Protein AF-A0A8T6ZT78-F1 (afdb_monomer)

Structure (mmCIF, N/CA/C/O backbone):
data_AF-A0A8T6ZT78-F1
#
_entry.id   AF-A0A8T6ZT78-F1
#
loop_
_atom_site.group_PDB
_atom_site.id
_atom_site.type_symbol
_atom_site.label_atom_id
_atom_site.label_alt_id
_atom_site.label_comp_id
_atom_site.label_asym_id
_atom_site.label_entity_id
_atom_site.label_seq_id
_atom_site.pdbx_PDB_ins_code
_atom_site.Cartn_x
_atom_site.Cartn_y
_atom_site.Cartn_z
_atom_site.occupancy
_atom_site.B_iso_or_equiv
_atom_site.auth_seq_id
_atom_site.auth_comp_id
_atom_site.auth_asym_id
_atom_site.auth_atom_id
_atom_site.pdbx_PDB_model_num
ATOM 1 N N . MET A 1 1 ? -27.804 -17.642 13.114 1.00 54.41 1 MET A N 1
ATOM 2 C CA . MET A 1 1 ? -27.771 -16.177 12.933 1.00 54.41 1 MET A CA 1
ATOM 3 C C . MET A 1 1 ? -26.355 -15.743 13.265 1.00 54.41 1 MET A C 1
ATOM 5 O O . MET A 1 1 ? -25.982 -15.816 14.425 1.00 54.41 1 MET A O 1
ATOM 9 N N . SER A 1 2 ? -25.519 -15.474 12.262 1.00 67.00 2 SER A N 1
ATOM 10 C CA . SER A 1 2 ? -24.134 -15.042 12.484 1.00 67.00 2 SER A CA 1
ATOM 11 C C . SER A 1 2 ? -24.146 -13.569 12.878 1.00 67.00 2 SER A C 1
ATOM 13 O O . SER A 1 2 ? -24.605 -12.736 12.099 1.00 67.00 2 SER A O 1
ATOM 15 N N . ILE A 1 3 ? -23.703 -13.257 14.094 1.00 79.75 3 ILE A N 1
ATOM 16 C CA . ILE A 1 3 ? -23.536 -11.873 14.540 1.00 79.75 3 ILE A CA 1
ATOM 17 C C . ILE A 1 3 ? -22.279 -11.342 13.860 1.00 79.75 3 ILE A C 1
ATOM 19 O O . ILE A 1 3 ? -21.197 -11.876 14.078 1.00 79.75 3 ILE A O 1
ATOM 23 N N . ASP A 1 4 ? -22.432 -10.321 13.022 1.00 86.88 4 ASP A N 1
ATOM 24 C CA . ASP A 1 4 ? -21.298 -9.705 12.339 1.00 86.88 4 ASP A CA 1
ATOM 25 C C . ASP A 1 4 ? -20.567 -8.711 13.257 1.00 86.88 4 ASP A C 1
ATOM 27 O O . ASP A 1 4 ? -21.153 -8.106 14.164 1.00 86.88 4 ASP A O 1
ATOM 31 N N . ARG A 1 5 ? -19.276 -8.499 12.994 1.00 84.62 5 ARG A N 1
ATOM 32 C CA . ARG A 1 5 ? -18.407 -7.605 13.768 1.00 84.62 5 ARG A CA 1
ATOM 33 C C . ARG A 1 5 ? -18.918 -6.162 13.772 1.00 84.62 5 ARG A C 1
ATOM 35 O O . ARG A 1 5 ? -18.786 -5.472 14.784 1.00 84.62 5 ARG A O 1
ATOM 42 N N . ASP A 1 6 ? -19.539 -5.715 12.682 1.00 87.25 6 ASP A N 1
ATOM 43 C CA . ASP A 1 6 ? -20.174 -4.394 12.606 1.00 87.25 6 ASP A CA 1
ATOM 44 C C . ASP A 1 6 ? -21.301 -4.240 13.643 1.00 87.25 6 ASP A C 1
ATOM 46 O O . ASP A 1 6 ? -21.385 -3.234 14.348 1.00 87.25 6 ASP A O 1
ATOM 50 N N . THR A 1 7 ? -22.099 -5.293 13.844 1.00 87.44 7 THR A N 1
ATOM 51 C CA . THR A 1 7 ? -23.188 -5.291 14.833 1.00 87.44 7 THR A CA 1
ATOM 52 C C . THR A 1 7 ? -22.640 -5.204 16.261 1.00 87.44 7 THR A C 1
ATOM 54 O O . THR A 1 7 ? -23.162 -4.445 17.079 1.00 87.44 7 THR A O 1
ATOM 57 N N . MET A 1 8 ? -21.536 -5.901 16.558 1.00 88.38 8 MET A N 1
ATOM 58 C CA . MET A 1 8 ? -20.850 -5.797 17.855 1.00 88.38 8 MET A CA 1
ATOM 59 C C . MET A 1 8 ? -20.306 -4.382 18.112 1.00 88.38 8 MET A C 1
ATOM 61 O O . MET A 1 8 ? -20.394 -3.873 19.230 1.00 88.38 8 MET A O 1
ATOM 65 N N . LEU A 1 9 ? -19.776 -3.716 17.080 1.00 88.25 9 LEU A N 1
ATOM 66 C CA . LEU A 1 9 ? -19.294 -2.336 17.182 1.00 88.25 9 LEU A CA 1
ATOM 67 C C . LEU A 1 9 ? -20.433 -1.344 17.425 1.00 88.25 9 LEU A C 1
ATOM 69 O O . LEU A 1 9 ? -20.309 -0.481 18.295 1.00 88.25 9 LEU A O 1
ATOM 73 N N . ARG A 1 10 ? -21.552 -1.482 16.709 1.00 88.69 10 ARG A N 1
ATOM 74 C CA . ARG A 1 10 ? -22.754 -0.663 16.924 1.00 88.69 10 ARG A CA 1
ATOM 75 C C . ARG A 1 10 ? -23.299 -0.836 18.344 1.00 88.69 10 ARG A C 1
ATOM 77 O O . ARG A 1 10 ? -23.699 0.140 18.978 1.00 88.69 10 ARG A O 1
ATOM 84 N N . MET A 1 11 ? -23.244 -2.055 18.885 1.00 88.56 11 MET A N 1
ATOM 85 C CA . MET A 1 11 ? -23.659 -2.347 20.261 1.00 88.56 11 MET A CA 1
ATOM 86 C C . MET A 1 11 ? -22.778 -1.619 21.285 1.00 88.56 11 MET A C 1
ATOM 88 O O . MET A 1 11 ? -23.296 -1.023 22.226 1.00 88.56 11 MET A O 1
ATOM 92 N N . LEU A 1 12 ? -21.456 -1.607 21.080 1.00 88.31 12 LEU A N 1
ATOM 93 C CA . LEU A 1 12 ? -20.502 -0.887 21.936 1.00 88.31 12 LEU A CA 1
ATOM 94 C C . LEU A 1 12 ? -20.645 0.642 21.858 1.00 88.31 12 LEU A C 1
ATOM 96 O O . LEU A 1 12 ? -20.269 1.339 22.801 1.00 88.31 12 LEU A O 1
ATOM 100 N N . ARG A 1 13 ? -21.188 1.166 20.753 1.00 87.44 13 ARG A N 1
ATOM 101 C CA . ARG A 1 13 ? -21.474 2.596 20.554 1.00 87.44 13 ARG A CA 1
ATOM 102 C C . ARG A 1 13 ? -22.858 3.029 21.043 1.00 87.44 13 ARG A C 1
ATOM 104 O O . ARG A 1 13 ? -23.179 4.206 20.927 1.00 87.44 13 ARG A O 1
ATOM 111 N N . ALA A 1 14 ? -23.649 2.108 21.601 1.00 85.88 14 ALA A N 1
ATOM 112 C CA . ALA A 1 14 ? -25.047 2.335 21.975 1.00 85.88 14 ALA A CA 1
ATOM 113 C C . ALA A 1 14 ? -25.934 2.790 20.792 1.00 85.88 14 ALA A C 1
ATOM 115 O O . ALA A 1 14 ? -26.878 3.552 20.965 1.00 85.88 14 ALA A O 1
ATOM 116 N N . GLU A 1 15 ? -25.637 2.302 19.583 1.00 90.00 15 GLU A N 1
ATOM 117 C CA . GLU A 1 15 ? -26.387 2.599 18.350 1.00 90.00 15 GLU A CA 1
ATOM 118 C C . GLU A 1 15 ? -27.477 1.549 18.042 1.00 90.00 15 GLU A C 1
ATOM 120 O O . GLU A 1 15 ? -28.128 1.622 16.996 1.00 90.00 1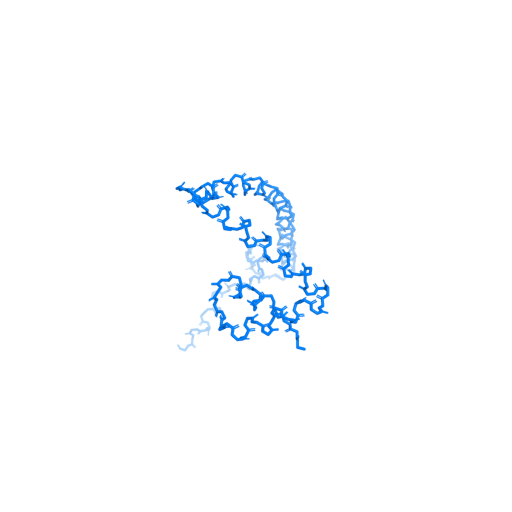5 GLU A O 1
ATOM 125 N N . LEU A 1 16 ? -27.663 0.549 18.914 1.00 87.62 16 LEU A N 1
ATOM 126 C CA . LEU A 1 16 ? -28.752 -0.427 18.808 1.00 87.62 16 LEU A CA 1
ATOM 127 C C . LEU A 1 16 ? -29.894 -0.116 19.785 1.00 87.62 16 LEU A C 1
ATOM 129 O O . LEU A 1 16 ? -29.622 0.300 20.915 1.00 87.62 16 LEU A O 1
ATOM 133 N N . PRO A 1 17 ? -31.152 -0.401 19.397 1.00 89.94 17 PRO A N 1
ATOM 134 C CA . PRO A 1 17 ? -32.282 -0.429 20.321 1.00 89.94 17 PRO A CA 1
ATOM 135 C C . PRO A 1 17 ? -32.012 -1.388 21.488 1.00 89.94 17 PRO A C 1
ATOM 137 O O . PRO A 1 17 ? -31.427 -2.457 21.293 1.00 89.94 17 PRO A O 1
ATOM 140 N N . GLU A 1 18 ? -32.465 -1.046 22.699 1.00 85.88 18 GLU A N 1
ATOM 141 C CA . GLU A 1 18 ? -32.201 -1.865 23.895 1.00 85.88 18 GLU A CA 1
ATOM 142 C C . GLU A 1 18 ? -32.708 -3.308 23.766 1.00 85.88 18 GLU A C 1
ATOM 144 O O . GLU A 1 18 ? -32.050 -4.240 24.231 1.00 85.88 18 GLU A O 1
ATOM 149 N N . GLU A 1 19 ? -33.843 -3.503 23.096 1.00 86.56 19 GLU A N 1
ATOM 150 C CA . GLU A 1 19 ? -34.456 -4.817 22.895 1.00 86.56 19 GLU A CA 1
ATOM 151 C C . GLU A 1 19 ? -33.585 -5.730 22.013 1.00 86.56 19 GLU A C 1
ATOM 153 O O . GLU A 1 19 ? -33.322 -6.886 22.362 1.00 86.56 19 GLU A O 1
ATOM 158 N N . GLU A 1 20 ? -33.038 -5.185 20.922 1.00 85.50 20 GLU A N 1
ATOM 159 C CA . GLU A 1 20 ? -32.090 -5.890 20.054 1.00 85.50 20 GLU A CA 1
ATOM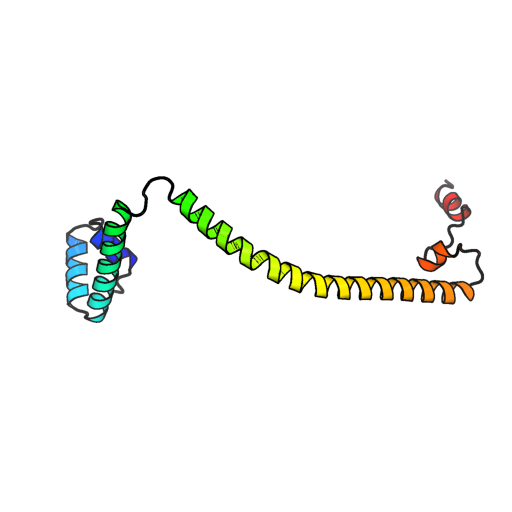 160 C C . GLU A 1 20 ? -30.766 -6.141 20.779 1.00 85.50 20 GLU A C 1
ATOM 162 O O . GLU A 1 20 ? -30.240 -7.256 20.758 1.00 85.50 20 GLU A O 1
ATOM 167 N N . ALA A 1 21 ? -30.247 -5.139 21.492 1.00 85.94 21 ALA A N 1
ATOM 168 C CA . ALA A 1 21 ? -29.013 -5.270 22.257 1.00 85.94 21 ALA A CA 1
ATOM 169 C C . ALA A 1 21 ? -29.110 -6.376 23.320 1.00 85.94 21 ALA A C 1
ATOM 171 O O . ALA A 1 21 ? -28.140 -7.107 23.525 1.00 85.94 21 ALA A O 1
ATOM 172 N N . ALA A 1 22 ? -30.267 -6.538 23.971 1.00 87.31 22 ALA A N 1
ATOM 173 C CA . ALA A 1 22 ? -30.519 -7.603 24.939 1.00 87.31 22 ALA A CA 1
ATOM 174 C C . ALA A 1 22 ? -30.619 -8.993 24.287 1.00 87.31 22 ALA A C 1
ATOM 176 O O . ALA A 1 22 ? -30.202 -9.988 24.887 1.00 87.31 22 ALA A O 1
ATOM 177 N N . ALA A 1 23 ? -31.162 -9.089 23.071 1.00 87.44 23 ALA A N 1
ATOM 178 C CA . ALA A 1 23 ? -31.168 -10.333 22.302 1.00 87.44 23 ALA A CA 1
ATOM 179 C C . ALA A 1 23 ? -29.744 -10.745 21.889 1.00 87.44 23 ALA A C 1
ATOM 181 O O . ALA A 1 23 ? -29.361 -11.900 22.075 1.00 87.44 23 ALA A O 1
ATOM 182 N N . TYR A 1 24 ? -28.928 -9.794 21.426 1.00 87.62 24 TYR A N 1
ATOM 183 C CA . TYR A 1 24 ? -27.528 -10.049 21.078 1.00 87.62 24 TYR A CA 1
ATOM 184 C C . TYR A 1 24 ? -26.670 -10.398 22.293 1.00 87.62 24 TYR A C 1
ATOM 186 O O . TYR A 1 24 ? -25.853 -11.308 22.207 1.00 87.62 24 TYR A O 1
ATOM 194 N N . ARG A 1 25 ? -26.894 -9.753 23.446 1.00 87.44 25 ARG A N 1
ATOM 195 C CA . ARG A 1 25 ? -26.209 -10.089 24.707 1.00 87.44 25 ARG A CA 1
ATOM 196 C C . ARG A 1 25 ? -26.438 -11.557 25.084 1.00 87.44 25 ARG A C 1
ATOM 198 O O . ARG A 1 25 ? -25.481 -12.286 25.307 1.00 87.44 25 ARG A O 1
ATOM 205 N N . ARG A 1 26 ? -27.694 -12.017 25.014 1.00 89.50 26 ARG A N 1
ATOM 206 C CA . ARG A 1 26 ? -28.054 -13.427 25.246 1.00 89.50 26 ARG A CA 1
ATOM 207 C C . ARG A 1 26 ? -27.396 -14.384 24.250 1.00 89.50 26 ARG A C 1
ATOM 209 O O . ARG A 1 26 ? -26.992 -15.473 24.638 1.00 89.50 26 ARG A O 1
ATOM 216 N N . ALA A 1 27 ? -27.290 -13.992 22.982 1.00 88.56 27 ALA A N 1
ATOM 217 C CA . ALA A 1 27 ? -26.638 -14.807 21.960 1.00 88.56 27 ALA A CA 1
ATOM 218 C C . ALA A 1 27 ? -25.110 -14.888 22.151 1.00 88.56 27 ALA A C 1
ATOM 220 O O . ALA A 1 27 ? -24.535 -15.952 21.946 1.00 88.56 27 ALA A O 1
ATOM 221 N N . ILE A 1 28 ? -24.470 -13.797 22.584 1.00 89.62 28 ILE A N 1
ATOM 222 C CA . ILE A 1 28 ? -23.038 -13.760 22.924 1.00 89.62 28 ILE A CA 1
ATOM 223 C C . ILE A 1 28 ? -22.753 -14.617 24.165 1.00 89.62 28 ILE A C 1
ATOM 225 O O . ILE A 1 28 ? -21.767 -15.345 24.185 1.00 89.62 28 ILE A O 1
ATOM 229 N N . ASP A 1 29 ? -23.623 -14.576 25.177 1.00 89.31 29 ASP A N 1
ATOM 230 C CA . ASP A 1 29 ? -23.461 -15.377 26.398 1.00 89.31 29 ASP A CA 1
ATOM 231 C C . ASP A 1 29 ? -23.654 -16.885 26.150 1.00 89.31 29 ASP A C 1
ATOM 233 O O . ASP A 1 29 ? -23.087 -17.712 26.865 1.00 89.31 29 ASP A O 1
ATOM 237 N N . ALA A 1 30 ? -24.442 -17.252 25.135 1.00 91.31 30 ALA A N 1
ATOM 238 C CA . ALA A 1 30 ? -24.719 -18.642 24.784 1.00 91.31 30 ALA A CA 1
ATOM 239 C C . ALA A 1 30 ? -23.596 -19.321 23.975 1.00 91.31 30 ALA A C 1
ATOM 241 O O . ALA A 1 30 ? -23.548 -20.552 23.941 1.00 91.31 30 ALA A O 1
ATOM 242 N N . ASP A 1 31 ? -22.705 -18.556 23.334 1.00 91.06 31 ASP A N 1
ATOM 243 C CA . ASP A 1 31 ? -21.626 -19.086 22.492 1.00 91.06 31 ASP A CA 1
ATOM 244 C C . ASP A 1 31 ? -20.246 -18.563 22.947 1.00 91.06 31 ASP A C 1
ATOM 246 O O . ASP A 1 31 ? -19.932 -17.379 22.782 1.00 91.06 31 ASP A O 1
ATOM 250 N N . PRO A 1 32 ? -19.367 -19.439 23.474 1.00 89.56 32 PRO A N 1
ATOM 251 C CA . PRO A 1 32 ? -18.050 -19.038 23.959 1.00 89.56 32 PRO A CA 1
ATOM 252 C C . PRO A 1 32 ? -17.133 -18.467 22.864 1.00 89.56 32 PRO A C 1
ATOM 254 O O . PRO A 1 32 ? -16.250 -17.666 23.181 1.00 89.56 32 PRO A O 1
ATOM 257 N N . ASN A 1 33 ? -17.333 -18.825 21.591 1.00 88.12 33 ASN A N 1
ATOM 258 C CA . ASN A 1 33 ? -16.553 -18.267 20.483 1.00 88.12 33 ASN A CA 1
ATOM 259 C C . ASN A 1 33 ? -16.969 -16.821 20.192 1.00 88.12 33 ASN A C 1
ATOM 261 O O . ASN A 1 33 ? -16.112 -15.945 20.062 1.00 88.12 33 ASN A O 1
ATOM 265 N N . LEU A 1 34 ? -18.278 -16.554 20.168 1.00 88.56 34 LEU A N 1
ATOM 266 C CA . LEU A 1 34 ? -18.818 -15.199 20.026 1.00 88.56 34 LEU A CA 1
ATOM 267 C C . LEU A 1 34 ? -18.426 -14.312 21.212 1.00 88.56 34 LEU A C 1
ATOM 269 O O . LEU A 1 34 ? -18.111 -13.138 21.022 1.00 88.56 34 LEU A O 1
ATOM 273 N N . LEU A 1 35 ? -18.370 -14.867 22.425 1.00 91.00 35 LEU A N 1
ATOM 274 C CA . LEU A 1 35 ? -17.875 -14.157 23.604 1.00 91.00 35 LEU A CA 1
ATOM 275 C C . LEU A 1 35 ? -16.400 -13.754 23.464 1.00 91.00 35 LEU A C 1
ATOM 277 O O . LEU A 1 35 ? -16.027 -12.630 23.812 1.00 91.00 35 LEU A O 1
ATOM 281 N N . ALA A 1 36 ? -15.550 -14.653 22.960 1.00 90.88 36 ALA A N 1
ATOM 282 C CA . ALA A 1 36 ? -14.138 -14.361 22.725 1.00 90.88 36 ALA A CA 1
ATOM 283 C C . ALA A 1 36 ? -13.958 -13.265 21.663 1.00 90.88 36 ALA A C 1
ATOM 285 O O . ALA A 1 36 ? -13.170 -12.334 21.859 1.00 90.88 36 ALA A O 1
ATOM 286 N N . GLU A 1 37 ? -14.730 -13.329 20.577 1.00 89.38 37 GLU A N 1
ATOM 287 C CA . GLU A 1 37 ? -14.719 -12.302 19.539 1.00 89.38 37 GLU A CA 1
ATOM 288 C C . GLU A 1 37 ? -15.213 -10.950 20.068 1.00 89.38 37 GLU A C 1
ATOM 290 O O . GLU A 1 37 ? -14.539 -9.935 19.887 1.00 89.38 37 GLU A O 1
ATOM 295 N N . TYR A 1 38 ? -16.321 -10.931 20.809 1.00 90.75 38 TYR A N 1
ATOM 296 C CA . TYR A 1 38 ? -16.848 -9.715 21.423 1.00 90.75 38 TYR A CA 1
ATOM 297 C C . TYR A 1 38 ? -15.827 -9.057 22.362 1.00 90.75 38 TYR A C 1
ATOM 299 O O . TYR A 1 38 ? -15.616 -7.845 22.298 1.00 90.75 38 TYR A O 1
ATOM 307 N N . ARG A 1 39 ? -15.115 -9.844 23.182 1.00 91.81 39 ARG A N 1
ATOM 308 C CA . ARG A 1 39 ? -14.027 -9.341 24.043 1.00 91.81 39 ARG A CA 1
ATOM 309 C C . ARG A 1 39 ? -12.869 -8.750 23.241 1.00 91.81 39 ARG A C 1
ATOM 311 O O . ARG A 1 39 ? -12.310 -7.734 23.649 1.00 91.81 39 ARG A O 1
ATOM 318 N N . SER A 1 40 ? -12.514 -9.357 22.108 1.00 90.81 40 SER A N 1
ATOM 319 C CA . SER A 1 40 ? -11.488 -8.824 21.204 1.00 90.81 40 SER A CA 1
ATOM 320 C C . SER A 1 40 ? -11.909 -7.478 20.606 1.00 90.81 40 SER A C 1
ATOM 322 O O . SER A 1 40 ? -11.129 -6.527 20.588 1.00 90.81 40 SER A O 1
ATOM 324 N N . VAL A 1 41 ? -13.162 -7.359 20.168 1.00 90.69 41 VAL A N 1
ATOM 325 C CA . VAL A 1 41 ? -13.701 -6.100 19.640 1.00 90.69 41 VAL A CA 1
ATOM 326 C C . VAL A 1 41 ? -13.767 -5.031 20.735 1.00 90.69 41 VAL A C 1
ATOM 328 O O . VAL A 1 41 ? -13.379 -3.884 20.503 1.00 90.69 41 VAL A O 1
ATOM 331 N N . GLN A 1 42 ? -14.187 -5.402 21.945 1.00 91.12 42 GLN A N 1
ATOM 332 C CA . GLN A 1 42 ? -14.242 -4.507 23.097 1.00 91.12 42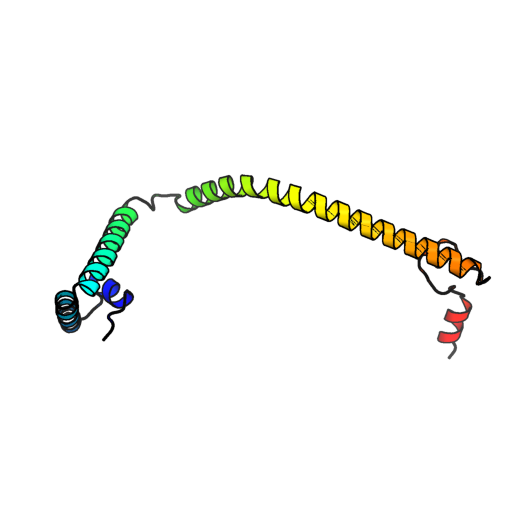 GLN A CA 1
ATOM 333 C C . GLN A 1 42 ? -12.855 -3.978 23.488 1.00 91.12 42 GLN A C 1
ATOM 335 O O . GLN A 1 42 ? -12.716 -2.779 23.741 1.00 91.12 42 GLN A O 1
ATOM 340 N N . SER A 1 43 ? -11.825 -4.832 23.508 1.00 90.31 43 SER A N 1
ATOM 341 C CA . SER A 1 43 ? -10.460 -4.413 23.847 1.00 90.31 43 SER A CA 1
ATOM 342 C C . SER A 1 43 ? -9.877 -3.469 22.795 1.00 90.31 43 SER A C 1
ATOM 344 O O . SER A 1 43 ? -9.344 -2.418 23.150 1.00 90.31 43 SER A O 1
ATOM 346 N N . MET A 1 44 ? -10.062 -3.764 21.503 1.00 86.00 44 MET A N 1
ATOM 347 C CA . MET A 1 44 ? -9.664 -2.864 20.415 1.00 86.00 44 MET A CA 1
ATOM 348 C C . MET A 1 44 ? -10.385 -1.515 20.497 1.00 86.00 44 MET A C 1
ATOM 350 O O . MET A 1 44 ? -9.753 -0.469 20.362 1.00 86.00 44 MET A O 1
ATOM 354 N N . HIS A 1 45 ? -11.696 -1.517 20.754 1.00 86.69 45 HIS A N 1
ATOM 355 C CA . HIS A 1 45 ? -12.466 -0.285 20.916 1.00 86.69 45 HIS A CA 1
ATOM 356 C C . HIS A 1 45 ? -11.969 0.549 22.108 1.00 86.69 45 HIS A C 1
ATOM 358 O O . HIS A 1 45 ? -11.857 1.770 21.995 1.00 86.69 45 HIS A O 1
ATOM 364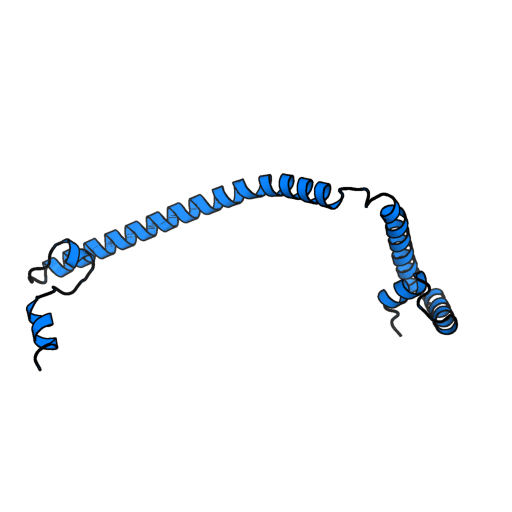 N N . GLY A 1 46 ? -11.617 -0.101 23.223 1.00 84.50 46 GLY A N 1
ATOM 365 C CA . GLY A 1 46 ? -11.003 0.542 24.388 1.00 84.50 46 GLY A CA 1
ATOM 366 C C . GLY A 1 46 ? -9.679 1.228 24.048 1.00 84.50 46 GLY A C 1
ATOM 367 O O . GLY A 1 46 ? -9.550 2.432 24.258 1.00 84.50 46 GLY A O 1
ATOM 368 N N . LEU A 1 47 ? -8.750 0.496 23.425 1.00 82.00 47 LEU A N 1
ATOM 369 C CA . LEU A 1 47 ? -7.443 1.017 23.003 1.00 82.00 47 LEU A CA 1
ATOM 370 C C . LEU A 1 47 ? -7.570 2.187 22.019 1.00 82.00 47 LEU A C 1
ATOM 372 O O . LEU A 1 47 ? -6.828 3.165 22.101 1.00 82.00 47 LEU A O 1
ATOM 376 N N . LEU A 1 48 ? -8.525 2.121 21.090 1.00 79.69 48 LEU A N 1
ATOM 377 C CA . LEU A 1 48 ? -8.796 3.211 20.150 1.00 79.69 48 LEU A CA 1
ATOM 378 C C . LEU A 1 48 ? -9.371 4.446 20.849 1.00 79.69 48 LEU A C 1
ATOM 380 O O . LEU A 1 48 ? -9.045 5.570 20.473 1.00 79.69 48 LEU A O 1
ATOM 384 N N . ARG A 1 49 ? -10.220 4.264 21.865 1.00 76.88 49 ARG A N 1
ATOM 385 C CA . ARG A 1 49 ? -10.806 5.382 22.612 1.00 76.88 49 ARG A CA 1
ATOM 386 C C . ARG A 1 49 ? -9.782 6.064 23.515 1.00 76.88 49 ARG A C 1
ATOM 388 O O . ARG A 1 49 ? -9.780 7.287 23.595 1.00 76.88 49 ARG A O 1
ATOM 395 N N . GLU A 1 50 ? -8.915 5.278 24.143 1.00 73.00 50 GLU A N 1
ATOM 396 C CA . GLU A 1 50 ? -7.809 5.752 24.977 1.00 73.00 50 GLU A CA 1
ATOM 397 C C . GLU A 1 50 ? -6.753 6.476 24.132 1.00 73.00 50 GLU A C 1
ATOM 399 O O . GLU A 1 50 ? -6.413 7.626 24.401 1.00 73.00 50 GLU A O 1
ATOM 404 N N . SER A 1 51 ? -6.325 5.872 23.021 1.00 62.81 51 SER A N 1
ATOM 405 C CA . SER A 1 51 ? -5.350 6.495 22.121 1.00 62.81 51 SER A CA 1
ATOM 406 C C . SER A 1 51 ? -5.884 7.754 21.439 1.00 62.81 51 SER A C 1
ATOM 408 O O . SER A 1 51 ? -5.123 8.701 21.263 1.00 62.81 51 SER A O 1
ATOM 410 N N . ARG A 1 52 ? -7.168 7.835 21.063 1.00 60.97 52 ARG A N 1
ATOM 411 C CA . ARG A 1 52 ? -7.724 9.003 20.350 1.00 60.97 52 ARG A CA 1
ATOM 412 C C . ARG A 1 52 ? -7.616 10.310 21.149 1.00 60.97 52 ARG A C 1
ATOM 414 O O . ARG A 1 52 ? -7.506 11.363 20.527 1.00 60.97 52 ARG A O 1
ATOM 421 N N . ALA A 1 53 ? -7.623 10.252 22.481 1.00 57.56 53 ALA A N 1
ATOM 422 C CA . ALA A 1 53 ? -7.509 11.444 23.322 1.00 57.56 53 ALA A CA 1
ATOM 423 C C . ALA A 1 53 ? -6.099 12.070 23.297 1.00 57.56 53 ALA A C 1
ATOM 425 O O . ALA A 1 53 ? -5.978 13.287 23.402 1.00 57.56 53 ALA A O 1
ATOM 426 N N . GLU A 1 54 ? -5.046 11.271 23.091 1.00 57.28 54 GLU A N 1
ATOM 427 C CA . GLU A 1 54 ? -3.652 11.746 23.153 1.00 57.28 54 GLU A CA 1
ATOM 428 C C . GLU A 1 54 ? -2.913 11.699 21.801 1.00 57.28 54 GLU A C 1
ATOM 430 O O . GLU A 1 54 ? -2.015 12.500 21.537 1.00 57.28 54 GLU A O 1
ATOM 435 N N . SER A 1 55 ? -3.292 10.794 20.894 1.00 58.16 55 SER A N 1
ATOM 436 C CA . SER A 1 55 ? -2.512 10.487 19.681 1.00 58.16 55 SER A CA 1
ATOM 437 C C . SER A 1 55 ? -2.757 11.426 18.493 1.00 58.16 55 SER A C 1
ATOM 439 O O . SER A 1 55 ? -1.903 11.519 17.607 1.00 58.16 55 SER A O 1
ATOM 441 N N . PHE A 1 56 ? -3.848 12.198 18.502 1.00 64.50 56 PHE A N 1
ATOM 442 C CA . PHE A 1 56 ? -4.133 13.236 17.500 1.00 64.50 56 PHE A CA 1
ATOM 443 C C . PHE A 1 56 ? -3.768 14.645 17.983 1.00 64.50 56 PHE A C 1
ATOM 445 O O . PHE A 1 56 ? -4.404 15.625 17.598 1.00 64.50 56 PHE A O 1
ATOM 452 N N . GLY A 1 57 ? -2.729 14.768 18.816 1.00 66.81 57 GLY A N 1
ATOM 453 C CA . GLY A 1 57 ? -2.153 16.071 19.148 1.00 66.81 57 GLY A CA 1
ATOM 454 C C . GLY A 1 57 ? -1.776 16.867 17.885 1.00 66.81 57 GLY A C 1
ATOM 455 O O . GLY A 1 57 ? -1.543 16.267 16.824 1.00 66.81 57 GLY A O 1
ATOM 456 N N . PRO A 1 58 ? -1.676 18.206 17.979 1.00 74.44 58 PRO A N 1
ATOM 457 C CA . PRO A 1 58 ? -1.466 19.084 16.829 1.00 74.44 58 PRO A CA 1
ATOM 458 C C . PRO A 1 58 ? -0.279 18.614 15.979 1.00 74.44 58 PRO A C 1
ATOM 460 O O . PRO A 1 58 ? 0.701 18.085 16.509 1.00 74.44 58 PRO A O 1
ATOM 463 N N . TYR A 1 59 ? -0.380 18.773 14.657 1.00 77.31 59 TYR A N 1
ATOM 464 C CA . TYR A 1 59 ? 0.637 18.355 13.677 1.00 77.31 59 TYR A CA 1
ATOM 465 C C . TYR A 1 59 ? 0.837 16.829 13.524 1.00 77.31 59 TYR A C 1
ATOM 467 O O . TYR A 1 59 ? 1.876 16.389 13.034 1.00 77.31 59 TYR A O 1
ATOM 475 N N . PHE A 1 60 ? -0.141 15.989 13.895 1.00 78.44 60 PHE A N 1
ATOM 476 C CA . PHE A 1 60 ? -0.089 14.533 13.652 1.00 78.44 60 PHE A CA 1
ATOM 477 C C . PHE A 1 60 ? 0.196 14.193 12.183 1.00 78.44 60 PHE A C 1
ATOM 479 O O . PHE A 1 60 ? 1.135 13.451 11.893 1.00 78.44 60 PHE A O 1
ATOM 486 N N . SER A 1 61 ? -0.556 14.792 11.257 1.00 80.19 61 SER A N 1
ATOM 487 C CA . SER A 1 61 ? -0.379 14.582 9.816 1.00 80.19 61 SER A CA 1
ATOM 488 C C . SER A 1 61 ? 1.026 14.971 9.353 1.00 80.19 61 SER A C 1
ATOM 490 O O . SER A 1 61 ? 1.624 14.267 8.547 1.00 80.19 61 SER A O 1
ATOM 492 N N . GLU A 1 62 ? 1.595 16.037 9.916 1.00 80.06 62 GLU A N 1
ATOM 493 C CA . GLU A 1 62 ? 2.953 16.487 9.604 1.00 80.06 62 GLU A CA 1
ATOM 494 C C . GLU A 1 62 ? 4.014 15.510 10.131 1.00 80.06 62 GLU A C 1
ATOM 496 O O . GLU A 1 62 ? 4.938 15.150 9.403 1.00 80.06 62 GLU A O 1
ATOM 501 N N . ARG A 1 63 ? 3.852 14.986 11.3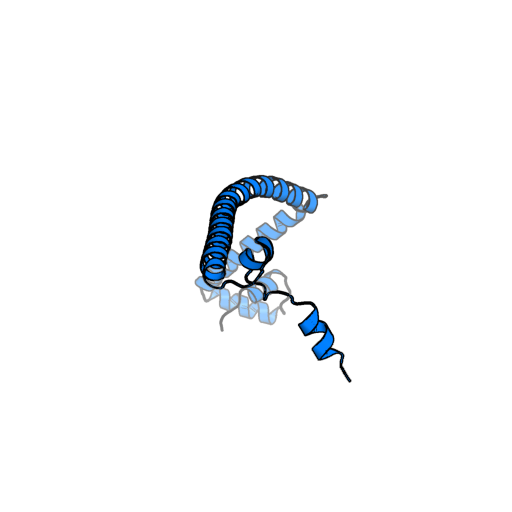55 1.00 81.25 63 ARG A N 1
ATOM 502 C CA . ARG A 1 63 ? 4.732 13.938 11.908 1.00 81.25 63 ARG A CA 1
ATOM 503 C C . ARG A 1 63 ? 4.673 12.646 11.090 1.00 81.25 63 ARG A C 1
ATOM 505 O O . ARG A 1 63 ? 5.715 12.038 10.842 1.00 81.25 63 ARG A O 1
ATOM 512 N N . VAL A 1 64 ? 3.479 12.238 10.656 1.00 82.00 64 VAL A N 1
ATOM 513 C CA . VAL A 1 64 ? 3.281 11.053 9.806 1.00 82.00 64 VAL A CA 1
ATOM 514 C C . VAL A 1 64 ? 3.940 11.256 8.444 1.00 82.00 64 VAL A C 1
ATOM 516 O O . VAL A 1 64 ? 4.731 10.412 8.024 1.00 82.00 64 VAL A O 1
ATOM 519 N N . MET A 1 65 ? 3.699 12.396 7.792 1.00 81.50 65 MET A N 1
ATOM 520 C CA . MET A 1 65 ? 4.316 12.719 6.503 1.00 81.50 65 MET A CA 1
ATOM 521 C C . MET A 1 65 ? 5.838 12.816 6.605 1.00 81.50 65 MET A C 1
ATOM 523 O O . MET A 1 65 ? 6.536 12.291 5.744 1.0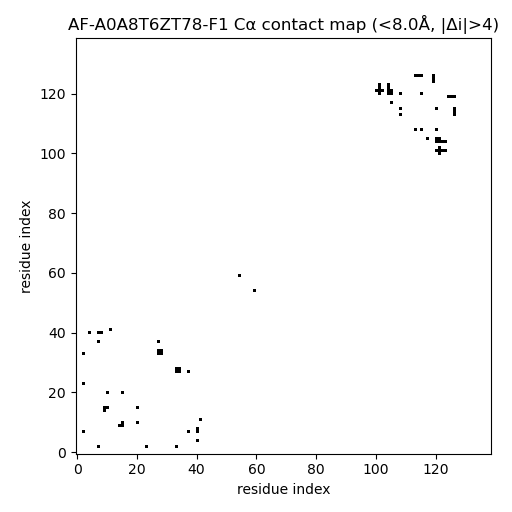0 81.50 65 MET A O 1
ATOM 527 N N . LYS A 1 66 ? 6.378 13.390 7.685 1.00 82.94 66 LYS A N 1
ATOM 528 C CA . LYS A 1 66 ? 7.825 13.447 7.930 1.00 82.94 66 LYS A CA 1
ATOM 529 C C . LYS A 1 66 ? 8.440 12.053 8.097 1.00 82.94 66 LYS A C 1
ATOM 531 O O . LYS A 1 66 ? 9.513 11.788 7.559 1.00 82.94 66 LYS A O 1
ATOM 536 N N . LYS A 1 67 ? 7.755 11.140 8.795 1.00 80.00 67 LYS A N 1
ATOM 537 C CA . LYS A 1 67 ? 8.200 9.745 8.967 1.00 80.00 67 LYS A CA 1
ATOM 538 C C . LYS A 1 67 ? 8.132 8.949 7.660 1.00 80.00 67 LYS A C 1
ATOM 540 O O . LYS A 1 67 ? 9.057 8.194 7.357 1.00 80.00 67 LYS A O 1
ATOM 545 N N . LEU A 1 68 ? 7.074 9.143 6.872 1.00 79.19 68 LEU A N 1
ATOM 546 C CA . LEU A 1 68 ? 6.933 8.544 5.543 1.00 79.19 68 LEU A CA 1
ATOM 547 C C . LEU A 1 68 ? 7.986 9.085 4.573 1.00 79.19 68 LEU A C 1
ATOM 549 O O . LEU A 1 68 ? 8.626 8.297 3.888 1.00 79.19 68 LEU A O 1
ATOM 553 N N . ALA A 1 69 ? 8.237 10.394 4.566 1.00 77.44 69 ALA A N 1
ATOM 554 C CA . ALA A 1 69 ? 9.264 11.014 3.733 1.00 77.44 69 ALA A CA 1
ATOM 555 C C . ALA A 1 69 ? 10.673 10.495 4.069 1.00 77.44 69 ALA A C 1
ATOM 557 O O . ALA A 1 69 ? 11.436 10.173 3.161 1.00 77.44 69 ALA A O 1
ATOM 558 N N . GLY A 1 70 ? 10.993 10.341 5.360 1.00 73.19 70 GLY A N 1
ATOM 559 C CA . GLY A 1 70 ? 12.264 9.763 5.811 1.00 73.19 70 GLY A CA 1
ATOM 560 C C . GLY A 1 70 ? 12.419 8.264 5.521 1.00 73.19 70 GLY A C 1
ATOM 561 O O . GLY A 1 70 ? 13.539 7.775 5.448 1.00 73.19 70 GLY A O 1
ATOM 562 N N . SER A 1 71 ? 11.313 7.537 5.333 1.00 64.81 71 SER A N 1
ATOM 563 C CA . SER A 1 71 ? 11.329 6.115 4.947 1.00 64.81 71 SER A CA 1
ATOM 564 C C . SER A 1 71 ? 11.314 5.929 3.423 1.00 64.81 71 SER A C 1
ATOM 566 O O . SER A 1 71 ? 11.874 4.973 2.902 1.00 64.81 71 SER A O 1
ATOM 568 N N . ALA A 1 72 ? 10.702 6.852 2.679 1.00 60.53 72 ALA A N 1
ATOM 569 C CA . ALA A 1 72 ? 10.670 6.829 1.219 1.00 60.53 72 ALA A CA 1
ATOM 570 C C . ALA A 1 72 ? 12.034 7.167 0.591 1.00 60.53 72 ALA A C 1
ATOM 572 O O . ALA A 1 72 ? 12.327 6.730 -0.524 1.00 60.53 72 ALA A O 1
ATOM 573 N N . SER A 1 73 ? 12.886 7.920 1.294 1.00 57.44 73 SER A N 1
ATOM 574 C CA . SER A 1 73 ? 14.235 8.260 0.833 1.00 57.44 73 SER A CA 1
ATOM 575 C C . SER A 1 73 ? 15.208 7.075 0.8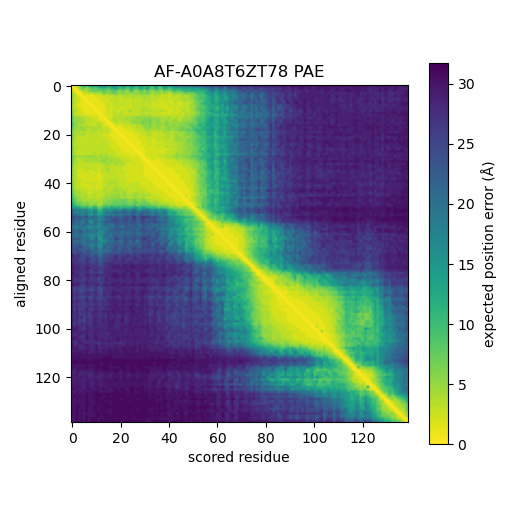36 1.00 57.44 73 SER A C 1
ATOM 577 O O . SER A 1 73 ? 16.153 7.101 0.054 1.00 57.44 73 SER A O 1
ATOM 579 N N . SER A 1 74 ? 14.979 6.020 1.630 1.00 54.94 74 SER A N 1
ATOM 580 C CA . SER A 1 74 ? 15.837 4.821 1.632 1.00 54.94 74 SER A CA 1
ATOM 581 C C . SER A 1 74 ? 15.475 3.803 0.543 1.00 54.94 74 SER A C 1
ATOM 583 O O . SER A 1 74 ? 16.331 3.029 0.126 1.00 54.94 74 SER A O 1
ATOM 585 N N . VAL A 1 75 ? 14.240 3.831 0.028 1.00 56.38 75 VAL A N 1
ATOM 586 C CA . VAL A 1 75 ? 13.767 2.901 -1.020 1.00 56.38 75 VAL A CA 1
ATOM 587 C C . VAL A 1 75 ? 14.071 3.411 -2.435 1.00 56.38 75 VAL A C 1
ATOM 589 O O . VAL A 1 75 ? 14.309 2.626 -3.350 1.00 56.38 75 VAL A O 1
ATOM 592 N N . ARG A 1 76 ? 14.101 4.733 -2.638 1.00 56.00 76 ARG A N 1
ATOM 593 C CA . ARG A 1 76 ? 14.378 5.338 -3.952 1.00 56.00 76 ARG A CA 1
ATOM 594 C C . ARG A 1 76 ? 15.768 5.044 -4.544 1.00 56.00 76 ARG A C 1
ATOM 596 O O . ARG A 1 76 ? 15.802 4.792 -5.747 1.00 56.00 76 ARG A O 1
ATOM 603 N N . PRO A 1 77 ? 16.888 5.054 -3.792 1.00 58.62 77 PRO A N 1
ATOM 604 C CA . PRO A 1 77 ? 18.194 4.811 -4.402 1.00 58.62 77 PRO A CA 1
ATOM 605 C C . PRO A 1 77 ? 18.343 3.373 -4.925 1.00 58.62 77 PRO A C 1
ATOM 607 O O . PRO A 1 77 ? 18.860 3.195 -6.023 1.00 58.62 77 PRO A O 1
ATOM 610 N N . SER A 1 78 ? 17.816 2.356 -4.228 1.00 62.34 78 SER A N 1
ATOM 611 C CA . SER A 1 78 ? 18.055 0.954 -4.620 1.00 62.34 78 SER A CA 1
ATOM 612 C C . SER A 1 78 ? 17.282 0.516 -5.870 1.00 62.34 78 SER A C 1
ATOM 614 O O . SER A 1 78 ? 17.797 -0.261 -6.678 1.00 62.34 78 SER A O 1
ATOM 616 N N . LEU A 1 79 ? 16.065 1.035 -6.075 1.00 65.06 79 LEU A N 1
ATOM 617 C CA . LEU A 1 79 ? 15.291 0.761 -7.291 1.00 65.06 79 LEU A CA 1
ATOM 618 C C . LEU A 1 79 ? 15.890 1.461 -8.509 1.00 65.06 79 LEU A C 1
ATOM 620 O O . LEU A 1 79 ? 15.923 0.880 -9.593 1.00 65.06 79 LEU A O 1
ATOM 624 N N . TYR A 1 80 ? 16.390 2.684 -8.326 1.00 70.81 80 TYR A N 1
ATOM 625 C CA . TYR A 1 80 ? 17.017 3.441 -9.404 1.00 70.81 80 TYR A CA 1
ATOM 626 C C . TYR A 1 80 ? 18.307 2.762 -9.875 1.00 70.81 80 TYR A C 1
ATOM 628 O O . TYR A 1 80 ? 18.493 2.556 -11.071 1.00 70.81 80 TYR A O 1
ATOM 636 N N . GLU A 1 81 ? 19.143 2.322 -8.933 1.00 72.31 81 GLU A N 1
ATOM 637 C CA . GLU A 1 81 ? 20.394 1.613 -9.217 1.00 72.31 81 GLU A CA 1
ATOM 638 C C . GLU A 1 81 ? 20.141 0.261 -9.910 1.00 72.31 81 GLU A C 1
ATOM 640 O O . GLU A 1 81 ? 20.805 -0.080 -10.892 1.00 72.31 81 GLU A O 1
ATOM 645 N N . SER A 1 82 ? 19.095 -0.460 -9.489 1.00 69.38 82 SER A N 1
ATOM 646 C CA . SER A 1 82 ? 18.692 -1.727 -10.115 1.00 69.38 82 SER A CA 1
ATOM 647 C C . SER A 1 82 ? 18.120 -1.539 -11.530 1.00 69.38 82 SER A C 1
ATOM 649 O O . SER A 1 82 ? 18.451 -2.302 -12.439 1.00 69.38 82 SER A O 1
ATOM 651 N N . MET A 1 83 ? 17.287 -0.515 -11.758 1.00 77.56 83 MET A N 1
ATOM 652 C CA . MET A 1 83 ? 16.716 -0.229 -13.085 1.00 77.56 83 MET A CA 1
ATOM 653 C C . MET A 1 83 ? 17.749 0.327 -14.064 1.00 77.56 83 MET A C 1
ATOM 655 O O . MET A 1 83 ? 17.692 0.011 -15.254 1.00 77.56 83 MET A O 1
ATOM 659 N N . GLN A 1 84 ? 18.704 1.127 -13.587 1.00 83.94 84 GLN A N 1
ATOM 660 C CA . GLN A 1 84 ? 19.704 1.773 -14.433 1.00 83.94 84 GLN A CA 1
ATOM 661 C C . GLN A 1 84 ? 20.550 0.749 -15.194 1.00 83.94 84 GLN A C 1
ATOM 663 O O . GLN A 1 84 ? 20.833 0.935 -16.378 1.00 83.94 84 GLN A O 1
ATOM 668 N N . TRP A 1 85 ? 20.908 -0.362 -14.552 1.00 82.69 85 TRP A N 1
ATOM 669 C CA . TRP A 1 85 ? 21.733 -1.381 -15.191 1.00 82.69 85 TRP A CA 1
ATOM 670 C C . TRP A 1 85 ? 20.985 -2.177 -16.267 1.00 82.69 85 TRP A C 1
ATOM 672 O O . TRP A 1 85 ? 21.543 -2.487 -17.322 1.00 82.69 85 TRP A O 1
ATOM 682 N N . VAL A 1 86 ? 19.699 -2.456 -16.038 1.00 86.31 86 VAL A N 1
ATOM 683 C CA . VAL A 1 86 ? 18.824 -3.093 -17.033 1.00 86.31 86 VAL A CA 1
ATOM 684 C C . VAL A 1 86 ? 18.601 -2.160 -18.219 1.00 86.31 86 VAL A C 1
ATOM 686 O O . VAL A 1 86 ? 18.733 -2.584 -19.366 1.00 86.31 86 VAL A O 1
ATOM 689 N N . PHE A 1 87 ? 18.333 -0.879 -17.953 1.00 89.69 87 PHE A N 1
ATOM 690 C CA . PHE A 1 87 ? 18.124 0.118 -18.997 1.00 89.69 87 PHE A CA 1
ATOM 691 C C . PHE A 1 87 ? 19.376 0.317 -19.855 1.00 89.69 87 PHE A C 1
ATOM 693 O O . PHE A 1 87 ? 19.275 0.341 -21.077 1.00 89.69 87 PHE A O 1
ATOM 700 N N . LEU A 1 88 ? 20.564 0.386 -19.244 1.00 89.19 88 LEU A N 1
ATOM 701 C CA . LEU A 1 88 ? 21.821 0.537 -19.979 1.00 89.19 88 LEU A CA 1
ATOM 702 C C . LEU A 1 88 ? 22.079 -0.653 -20.912 1.00 89.19 88 LEU A C 1
ATOM 704 O O . LEU A 1 88 ? 22.454 -0.471 -22.071 1.00 89.19 88 LEU A O 1
ATOM 708 N N . ARG A 1 89 ? 21.841 -1.876 -20.429 1.00 90.88 89 ARG A N 1
ATOM 709 C CA . ARG A 1 89 ? 21.970 -3.093 -21.241 1.00 90.88 89 ARG A CA 1
ATOM 710 C C . ARG A 1 89 ? 20.973 -3.121 -22.391 1.00 90.88 89 ARG A C 1
ATOM 712 O O . ARG A 1 89 ? 21.358 -3.444 -23.511 1.00 90.88 89 ARG A O 1
ATOM 719 N N . LEU A 1 90 ? 19.723 -2.751 -22.123 1.00 92.38 90 LEU A N 1
ATOM 720 C CA . LEU A 1 90 ? 18.678 -2.692 -23.138 1.00 92.38 90 LEU A CA 1
ATOM 721 C C . LEU A 1 90 ? 18.989 -1.633 -24.201 1.00 92.38 90 LEU A C 1
ATOM 723 O O . LEU A 1 90 ? 18.929 -1.930 -25.389 1.00 92.38 90 LEU A O 1
ATOM 727 N N . ALA A 1 91 ? 19.397 -0.432 -23.790 1.00 92.06 91 ALA A N 1
ATOM 728 C CA . ALA A 1 91 ? 19.808 0.632 -24.700 1.00 92.06 91 ALA A CA 1
ATOM 729 C C . ALA A 1 91 ? 20.996 0.197 -25.571 1.00 92.06 91 ALA A C 1
ATOM 731 O O . ALA A 1 91 ? 20.977 0.401 -26.782 1.00 92.06 91 ALA A O 1
ATOM 732 N N . THR A 1 92 ? 21.991 -0.473 -24.978 1.00 94.88 92 THR A N 1
ATOM 733 C CA . THR A 1 92 ? 23.145 -1.010 -25.718 1.00 94.88 92 THR A CA 1
ATOM 734 C C . THR A 1 92 ? 22.711 -2.048 -26.755 1.00 94.88 92 THR A C 1
ATOM 736 O O . THR A 1 92 ? 23.161 -1.998 -27.898 1.00 94.88 92 THR A O 1
ATOM 739 N N . ALA A 1 93 ? 21.798 -2.955 -26.395 1.00 94.38 93 ALA A N 1
ATOM 740 C CA . ALA A 1 93 ? 21.248 -3.936 -27.326 1.00 94.38 93 ALA A CA 1
ATOM 741 C C . ALA A 1 93 ? 20.487 -3.266 -28.483 1.00 94.38 93 ALA A C 1
ATOM 743 O O . ALA A 1 93 ? 20.717 -3.612 -29.639 1.00 94.38 93 ALA A O 1
ATOM 744 N N . CYS A 1 94 ? 19.643 -2.268 -28.201 1.00 94.00 94 CYS A N 1
ATOM 745 C CA . CYS A 1 94 ? 18.921 -1.520 -29.234 1.00 94.00 94 CYS A CA 1
ATOM 746 C C . CYS A 1 94 ? 19.874 -0.809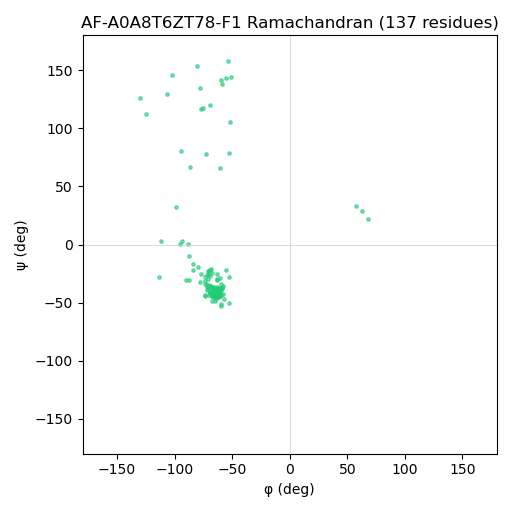 -30.203 1.00 94.00 94 CYS A C 1
ATOM 748 O O . CYS A 1 94 ? 19.677 -0.883 -31.413 1.00 94.00 94 CYS A O 1
ATOM 750 N N . VAL A 1 95 ? 20.929 -0.163 -29.696 1.00 95.31 95 VAL A N 1
ATOM 751 C CA . VAL A 1 95 ? 21.939 0.498 -30.539 1.00 95.31 95 VAL A CA 1
ATOM 752 C C . VAL A 1 95 ? 22.645 -0.514 -31.443 1.00 95.31 95 VAL A C 1
ATOM 754 O O . VAL A 1 95 ? 22.801 -0.254 -32.632 1.00 95.31 95 VAL A O 1
ATOM 757 N N . LEU A 1 96 ? 23.017 -1.687 -30.923 1.00 95.75 96 LEU A N 1
ATOM 758 C CA . LEU A 1 96 ? 23.630 -2.745 -31.732 1.00 95.75 96 LEU A CA 1
ATOM 759 C C . LEU A 1 96 ? 22.695 -3.257 -32.830 1.00 95.75 96 LEU A C 1
ATOM 761 O O . LEU A 1 96 ? 23.145 -3.476 -33.950 1.00 95.75 96 LEU A O 1
ATOM 765 N N . VAL A 1 97 ? 21.403 -3.410 -32.532 1.00 94.69 97 VAL A N 1
ATOM 766 C CA . VAL A 1 97 ? 20.401 -3.812 -33.528 1.00 94.69 97 VAL A CA 1
ATOM 767 C C . VAL A 1 97 ? 20.267 -2.755 -34.622 1.00 94.69 97 VAL A C 1
ATOM 769 O O . VAL A 1 97 ? 20.282 -3.107 -35.796 1.00 94.69 97 VAL A O 1
ATOM 772 N N . VAL A 1 98 ? 20.198 -1.469 -34.265 1.00 91.31 98 VAL A N 1
ATOM 773 C CA . VAL A 1 98 ? 20.122 -0.369 -35.243 1.00 91.31 98 VAL A CA 1
ATOM 774 C C . VAL A 1 98 ? 21.372 -0.323 -36.123 1.00 91.31 98 VAL A C 1
ATOM 776 O O . VAL A 1 98 ? 21.255 -0.211 -37.339 1.00 91.31 98 VAL A O 1
ATOM 779 N N . ILE A 1 99 ? 22.563 -0.465 -35.535 1.00 92.25 99 ILE A N 1
ATOM 780 C CA . ILE A 1 99 ? 23.823 -0.518 -36.291 1.00 92.25 99 ILE A CA 1
ATOM 781 C C . ILE A 1 99 ? 23.848 -1.741 -37.214 1.00 92.25 99 ILE A C 1
ATOM 783 O O . ILE A 1 99 ? 24.244 -1.623 -38.370 1.00 92.25 99 ILE A O 1
ATOM 787 N N . GLY A 1 100 ? 23.406 -2.902 -36.726 1.00 91.56 100 GLY A N 1
ATOM 788 C CA . GLY A 1 100 ? 23.333 -4.133 -37.509 1.00 91.56 100 GLY A CA 1
ATOM 789 C C . GLY A 1 100 ? 22.376 -4.018 -38.694 1.00 91.56 100 GLY A C 1
ATOM 790 O O . GLY A 1 100 ? 22.748 -4.380 -39.806 1.00 91.56 100 GLY A O 1
ATOM 791 N N . LEU A 1 101 ? 21.183 -3.456 -38.479 1.00 83.81 101 LEU A N 1
ATOM 792 C CA . LEU A 1 101 ? 20.207 -3.186 -39.538 1.00 83.81 101 LEU A CA 1
ATOM 793 C C . LEU A 1 101 ? 20.746 -2.182 -40.558 1.00 83.81 101 LEU A C 1
ATOM 795 O O . LEU A 1 101 ? 20.646 -2.425 -41.755 1.00 83.81 101 LEU A O 1
ATOM 799 N N . GLY A 1 102 ? 21.376 -1.097 -40.102 1.00 82.88 102 GLY A N 1
ATOM 800 C CA . GLY A 1 102 ? 21.990 -0.115 -40.994 1.00 82.88 102 GLY A CA 1
ATOM 801 C C . GLY A 1 102 ? 23.121 -0.714 -41.832 1.00 82.88 102 GLY A C 1
ATOM 802 O O . GLY A 1 102 ? 23.183 -0.484 -43.035 1.00 82.88 102 GLY A O 1
ATOM 803 N N . ALA A 1 103 ? 23.987 -1.534 -41.230 1.00 86.75 103 ALA A N 1
ATOM 804 C CA . ALA A 1 103 ? 25.056 -2.224 -41.949 1.00 86.75 103 ALA A CA 1
ATOM 805 C C . ALA A 1 103 ? 24.507 -3.239 -42.962 1.00 86.75 103 ALA A C 1
ATOM 807 O O . ALA A 1 103 ? 24.998 -3.294 -44.087 1.00 86.75 103 ALA A O 1
ATOM 808 N N . TYR A 1 104 ? 23.481 -4.005 -42.579 1.00 84.19 104 TYR A N 1
ATOM 809 C CA . TYR A 1 104 ? 22.797 -4.934 -43.475 1.00 84.19 104 TYR A CA 1
ATOM 810 C C . TYR A 1 104 ? 22.195 -4.198 -44.676 1.00 84.19 104 TYR A C 1
ATOM 812 O O . TYR A 1 104 ? 22.505 -4.540 -45.813 1.00 84.19 104 TYR A O 1
ATOM 820 N N . ASN A 1 105 ? 21.432 -3.129 -44.432 1.00 79.69 105 ASN A N 1
ATOM 821 C CA . ASN A 1 105 ? 20.804 -2.350 -45.496 1.00 79.69 105 ASN A CA 1
ATOM 822 C C . ASN A 1 105 ? 21.835 -1.700 -46.432 1.00 79.69 105 ASN A C 1
ATOM 824 O O . ASN A 1 105 ? 21.616 -1.660 -47.637 1.00 79.69 105 ASN A O 1
ATOM 828 N N . VAL A 1 106 ? 22.976 -1.225 -45.917 1.00 76.31 106 VAL A N 1
ATOM 829 C CA . VAL A 1 106 ? 24.057 -0.656 -46.748 1.00 76.31 106 VAL A CA 1
ATOM 830 C C . VAL A 1 106 ? 24.749 -1.720 -47.604 1.00 76.31 106 VAL A C 1
ATOM 832 O O . VAL A 1 106 ? 25.154 -1.422 -48.727 1.00 76.31 106 VAL A O 1
ATOM 835 N N . LEU A 1 107 ? 24.916 -2.945 -47.095 1.00 80.94 107 LEU A N 1
ATOM 836 C CA . LEU A 1 107 ? 25.492 -4.050 -47.867 1.00 80.94 107 LEU A CA 1
ATOM 837 C C . LEU A 1 107 ? 24.537 -4.523 -48.971 1.00 80.94 107 LEU A C 1
ATOM 839 O O . LEU A 1 107 ? 24.979 -4.694 -50.102 1.00 80.94 107 LEU A O 1
ATOM 843 N N . ASP A 1 108 ? 23.247 -4.648 -48.663 1.00 76.06 108 ASP A N 1
ATOM 844 C CA . ASP A 1 108 ? 22.189 -5.032 -49.610 1.00 76.06 108 ASP A CA 1
ATOM 845 C C . ASP A 1 108 ? 21.969 -3.955 -50.695 1.00 76.06 108 ASP A C 1
ATOM 847 O O . ASP A 1 108 ? 21.923 -4.236 -51.894 1.00 76.06 108 ASP A O 1
ATOM 851 N N . SER A 1 109 ? 21.975 -2.677 -50.297 1.00 64.19 109 SER A N 1
ATOM 852 C CA . SER A 1 109 ? 21.875 -1.540 -51.228 1.00 64.19 109 SER A CA 1
ATOM 853 C C . SER A 1 109 ? 23.118 -1.376 -52.106 1.00 64.19 109 SER A C 1
ATOM 855 O O . SER A 1 109 ? 23.041 -0.760 -53.160 1.00 64.19 109 SER A O 1
ATOM 857 N N . ARG A 1 110 ? 24.278 -1.916 -51.708 1.00 61.38 110 ARG A N 1
ATOM 858 C CA . ARG A 1 110 ? 25.500 -1.895 -52.529 1.00 61.38 110 ARG A CA 1
ATOM 859 C C . ARG A 1 110 ? 25.454 -2.866 -53.705 1.00 61.38 110 ARG A C 1
ATOM 861 O O . ARG A 1 110 ? 26.130 -2.614 -54.697 1.00 61.38 110 ARG A O 1
ATOM 868 N N . GLU A 1 111 ? 24.704 -3.961 -53.592 1.00 62.09 111 GLU A N 1
ATOM 869 C CA . GLU A 1 111 ? 24.442 -4.861 -54.725 1.00 62.09 111 GLU A CA 1
ATOM 870 C C . GLU A 1 111 ? 23.390 -4.275 -55.679 1.00 62.09 111 GLU A C 1
ATOM 872 O O . GLU A 1 111 ? 23.403 -4.561 -56.876 1.00 62.09 111 GLU A O 1
ATOM 877 N N . SER A 1 112 ? 22.521 -3.404 -55.164 1.00 58.00 112 SER A N 1
ATOM 878 C CA . SER A 1 112 ? 21.483 -2.703 -55.918 1.00 58.00 112 SER A CA 1
ATOM 879 C C . SER A 1 112 ? 21.988 -1.323 -56.362 1.00 58.00 112 SER A C 1
ATOM 881 O O . SER A 1 112 ? 21.705 -0.324 -55.714 1.00 58.00 112 SER A O 1
ATOM 883 N N . ASP A 1 113 ? 22.765 -1.280 -57.448 1.00 54.06 113 ASP A N 1
ATOM 884 C CA . ASP A 1 113 ? 23.471 -0.113 -58.021 1.00 54.06 113 ASP A CA 1
ATOM 885 C C . ASP A 1 113 ? 22.543 1.054 -58.455 1.00 54.06 113 ASP A C 1
ATOM 887 O O . ASP A 1 113 ? 22.390 1.374 -59.634 1.00 54.06 113 ASP A O 1
ATOM 891 N N . LEU A 1 114 ? 21.873 1.690 -57.493 1.00 53.91 114 LEU A N 1
ATOM 892 C CA . LEU A 1 114 ? 21.028 2.867 -57.667 1.00 53.91 114 LEU A CA 1
ATOM 893 C C . LEU A 1 114 ? 21.436 3.913 -56.630 1.00 53.91 114 LEU A C 1
ATOM 895 O O . LEU A 1 114 ? 21.508 3.635 -55.433 1.00 53.91 114 LEU A O 1
ATOM 899 N N . ALA A 1 115 ? 21.743 5.109 -57.132 1.00 53.44 115 ALA A N 1
ATOM 900 C CA . ALA A 1 115 ? 22.349 6.251 -56.455 1.00 53.44 115 ALA A CA 1
ATOM 901 C C . ALA A 1 115 ? 21.630 6.675 -55.157 1.00 53.44 115 ALA A C 1
ATOM 903 O O . ALA A 1 115 ? 20.894 7.659 -55.125 1.00 53.44 115 ALA A O 1
ATOM 904 N N . SER A 1 116 ? 21.870 5.948 -54.067 1.00 55.72 116 SER A N 1
ATOM 905 C CA . SER A 1 116 ? 21.377 6.268 -52.732 1.00 55.72 116 SER A CA 1
ATOM 906 C C . SER A 1 116 ? 22.524 6.785 -51.870 1.00 55.72 116 SER A C 1
ATOM 908 O O . SER A 1 116 ? 23.613 6.208 -51.801 1.00 55.72 116 SER A O 1
ATOM 910 N N . THR A 1 117 ? 22.304 7.927 -51.223 1.00 65.31 117 THR A N 1
ATOM 911 C CA . THR A 1 117 ? 23.244 8.479 -50.246 1.00 65.31 117 THR A CA 1
ATOM 912 C C . THR A 1 117 ? 23.424 7.464 -49.114 1.00 65.31 117 THR A C 1
ATOM 914 O O . THR A 1 117 ? 22.456 6.852 -48.673 1.00 65.31 117 THR A O 1
ATOM 917 N N . THR A 1 118 ? 24.639 7.300 -48.578 1.00 63.03 118 THR A N 1
ATOM 918 C CA . THR A 1 118 ? 24.959 6.301 -47.531 1.00 63.03 118 THR A CA 1
ATOM 919 C C . THR A 1 118 ? 24.040 6.373 -46.302 1.00 63.03 118 THR A C 1
ATOM 921 O O . THR A 1 118 ? 23.829 5.373 -45.622 1.00 63.03 118 THR A O 1
ATOM 924 N N . ILE A 1 119 ? 23.498 7.561 -46.013 1.00 63.88 119 ILE A N 1
ATOM 925 C CA . ILE A 1 119 ? 22.530 7.790 -44.933 1.00 63.88 119 ILE A CA 1
ATOM 926 C C . ILE A 1 119 ? 21.153 7.215 -45.303 1.00 63.88 119 ILE A C 1
ATOM 928 O O . ILE A 1 119 ? 20.552 6.531 -44.482 1.00 63.88 119 ILE A O 1
ATOM 932 N N . ASP A 1 120 ? 20.686 7.419 -46.535 1.00 64.31 120 ASP A N 1
ATOM 933 C CA . ASP A 1 120 ? 19.389 6.921 -47.017 1.00 64.31 120 ASP A CA 1
ATOM 934 C C . ASP A 1 120 ? 19.373 5.387 -47.072 1.00 64.31 120 ASP A C 1
ATOM 936 O O . ASP A 1 120 ? 18.416 4.755 -46.619 1.00 64.31 120 ASP A O 1
ATOM 940 N N . ALA A 1 121 ? 20.488 4.791 -47.507 1.00 64.88 121 ALA A N 1
ATOM 941 C CA . ALA A 1 121 ? 20.690 3.345 -47.493 1.00 64.88 121 ALA A CA 1
ATOM 942 C C . ALA A 1 121 ? 20.673 2.771 -46.065 1.00 64.88 121 ALA A C 1
ATOM 944 O O . ALA A 1 121 ? 20.043 1.747 -45.817 1.00 64.88 121 ALA A O 1
ATOM 945 N N . ALA A 1 122 ? 21.294 3.443 -45.087 1.00 61.62 122 ALA A N 1
ATOM 946 C CA . ALA A 1 122 ? 21.295 2.978 -43.697 1.00 61.62 122 ALA A CA 1
ATOM 947 C C . ALA A 1 122 ? 19.884 2.941 -43.072 1.00 61.62 122 ALA A C 1
ATOM 949 O O . ALA A 1 122 ? 19.610 2.084 -42.231 1.00 61.62 122 ALA A O 1
ATOM 950 N N . PHE A 1 123 ? 18.976 3.823 -43.501 1.00 65.56 123 PHE A N 1
ATOM 951 C CA . PHE A 1 123 ? 17.588 3.866 -43.024 1.00 65.56 123 PHE A CA 1
ATOM 952 C C . PHE A 1 123 ? 16.592 3.099 -43.908 1.00 65.56 123 PHE A C 1
ATOM 954 O O . PHE A 1 123 ? 15.408 3.059 -43.575 1.00 65.56 123 PHE A O 1
ATOM 961 N N . GLY A 1 124 ? 17.050 2.464 -44.995 1.00 59.88 124 GLY A N 1
ATOM 962 C CA . GLY A 1 124 ? 16.182 1.739 -45.928 1.00 59.88 124 GLY A CA 1
ATOM 963 C C . GLY A 1 124 ? 15.161 2.646 -46.620 1.00 59.88 124 GLY A C 1
ATOM 964 O O . GLY A 1 124 ? 14.050 2.211 -46.923 1.00 59.88 124 GLY A O 1
ATOM 965 N N . LEU A 1 125 ? 15.501 3.923 -46.809 1.00 64.62 125 LEU A N 1
ATOM 966 C CA . LEU A 1 125 ? 14.624 4.864 -47.490 1.00 64.62 125 LEU A CA 1
ATOM 967 C C . LEU A 1 125 ? 14.714 4.625 -49.003 1.00 64.62 125 LEU A C 1
ATOM 969 O O . LEU A 1 125 ? 15.822 4.476 -49.524 1.00 64.62 125 LEU A O 1
ATOM 973 N N . PRO A 1 126 ? 13.577 4.587 -49.724 1.00 57.75 126 PRO A N 1
ATOM 974 C CA . PRO A 1 126 ? 13.608 4.514 -51.177 1.00 57.75 126 PRO A CA 1
ATOM 975 C C . PRO A 1 126 ? 14.358 5.735 -51.715 1.00 57.75 126 PRO A C 1
ATOM 977 O O . PRO A 1 126 ? 14.167 6.844 -51.211 1.00 57.75 126 PRO A O 1
ATOM 980 N N . SER A 1 127 ? 15.211 5.529 -52.722 1.00 58.94 127 SER A N 1
ATOM 981 C CA . SER A 1 127 ? 15.928 6.601 -53.414 1.00 58.94 127 SER A CA 1
ATOM 982 C C . SER A 1 127 ? 14.916 7.650 -53.870 1.00 58.94 127 SER A C 1
ATOM 984 O O . SER A 1 127 ? 14.119 7.398 -54.775 1.00 58.94 127 SER A O 1
ATOM 986 N N . GLY A 1 128 ? 14.892 8.789 -53.178 1.00 51.75 128 GLY A N 1
ATOM 987 C CA . GLY A 1 128 ? 13.965 9.877 -53.444 1.00 51.75 128 GLY A CA 1
ATOM 988 C C . GLY A 1 128 ? 14.361 10.577 -54.730 1.00 51.75 128 GLY A C 1
ATOM 989 O O . GLY A 1 128 ? 14.982 11.634 -54.689 1.00 51.75 128 GLY A O 1
ATOM 990 N N . ASP A 1 129 ? 14.025 9.976 -55.866 1.00 53.88 129 ASP A N 1
ATOM 991 C CA . ASP A 1 129 ? 14.130 10.648 -57.147 1.00 53.88 129 ASP A CA 1
ATOM 992 C C . ASP A 1 129 ? 13.051 11.732 -57.170 1.00 53.88 129 ASP A C 1
ATOM 994 O O . ASP A 1 129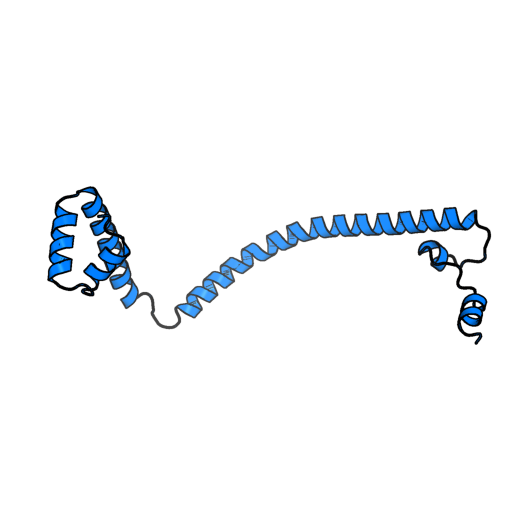 ? 11.857 11.443 -57.007 1.00 53.88 129 ASP A O 1
ATOM 998 N N . LEU A 1 130 ? 13.466 12.992 -57.318 1.00 54.50 130 LEU A N 1
ATOM 999 C CA . LEU A 1 130 ? 12.568 14.153 -57.364 1.00 54.50 130 LEU A CA 1
ATOM 1000 C C . LEU A 1 130 ? 11.501 14.006 -58.466 1.00 54.50 130 LEU A C 1
ATOM 1002 O O . LEU A 1 130 ? 10.421 14.584 -58.350 1.00 54.50 130 LEU A O 1
ATOM 1006 N N . ASP A 1 131 ? 11.752 13.164 -59.472 1.00 53.47 131 ASP A N 1
ATOM 1007 C CA . ASP A 1 131 ? 10.803 12.807 -60.529 1.00 53.47 131 ASP A CA 1
ATOM 1008 C C . ASP A 1 131 ? 9.549 12.073 -60.015 1.00 53.47 131 ASP A C 1
ATOM 1010 O O . ASP A 1 131 ? 8.458 12.247 -60.563 1.00 53.47 131 ASP A O 1
ATOM 1014 N N . SER A 1 132 ? 9.646 11.317 -58.915 1.00 56.84 132 SER A N 1
ATOM 1015 C CA . SER A 1 132 ? 8.487 10.629 -58.314 1.00 56.84 132 SER A CA 1
ATOM 1016 C C . SER A 1 132 ? 7.495 11.590 -57.642 1.00 56.84 132 SER A C 1
ATOM 1018 O O . SER A 1 132 ? 6.297 11.308 -57.571 1.00 56.84 132 SER A O 1
ATOM 1020 N N . LEU A 1 133 ? 7.977 12.760 -57.210 1.00 52.53 133 LEU A N 1
ATOM 1021 C CA . LEU A 1 133 ? 7.168 13.832 -56.628 1.00 52.53 133 LEU A CA 1
ATOM 1022 C C . LEU A 1 133 ? 6.414 14.621 -57.712 1.00 52.53 133 LEU A C 1
ATOM 1024 O O . LEU A 1 133 ? 5.278 15.036 -57.487 1.00 52.53 133 LEU A O 1
ATOM 1028 N N . PHE A 1 134 ? 6.991 14.757 -58.912 1.00 57.75 134 PHE A N 1
ATOM 1029 C CA . PHE A 1 134 ? 6.330 15.402 -60.052 1.00 57.75 134 PHE A CA 1
ATOM 1030 C C . PHE A 1 134 ? 5.231 14.536 -60.687 1.00 57.75 134 PHE A C 1
ATOM 1032 O O . PHE A 1 134 ? 4.214 15.075 -61.124 1.00 57.75 134 PHE A O 1
ATOM 1039 N N . TYR A 1 135 ? 5.358 13.205 -60.675 1.00 56.09 135 TYR A N 1
ATOM 1040 C CA . TYR A 1 135 ? 4.316 12.313 -61.208 1.00 56.09 135 TYR A CA 1
ATOM 1041 C C . TYR A 1 135 ? 3.028 12.271 -60.369 1.00 56.09 135 TYR A C 1
ATOM 1043 O O . TYR A 1 135 ? 1.964 11.961 -60.900 1.00 56.09 135 TYR A O 1
ATOM 1051 N N . LEU A 1 136 ? 3.090 12.620 -59.081 1.00 54.38 136 LEU A N 1
ATOM 1052 C CA . LEU A 1 136 ? 1.921 12.674 -58.191 1.00 54.38 136 LEU A CA 1
ATOM 1053 C C . LEU A 1 136 ? 1.184 14.024 -58.228 1.00 54.38 136 LEU A C 1
ATOM 1055 O O . LEU A 1 136 ? 0.079 14.126 -57.697 1.00 54.38 136 LEU A O 1
ATOM 1059 N N . GLN A 1 137 ? 1.767 15.039 -58.874 1.00 53.56 137 GLN A N 1
ATOM 1060 C CA . GLN A 1 137 ? 1.189 16.381 -59.009 1.00 53.56 137 GLN A CA 1
ATOM 1061 C C . GLN A 1 137 ? 0.782 16.728 -60.456 1.00 53.56 137 GLN A C 1
ATOM 1063 O O . GLN A 1 137 ? 0.314 17.833 -60.708 1.00 53.56 137 GLN A O 1
ATOM 1068 N N . GLY A 1 138 ? 0.923 15.787 -61.397 1.00 50.69 138 GLY A N 1
ATOM 1069 C CA . GLY A 1 138 ? 0.482 15.909 -62.789 1.00 50.69 138 GLY A CA 1
ATOM 1070 C C . GLY A 1 138 ? -0.979 15.505 -63.011 1.00 50.69 138 GLY A C 1
ATOM 1071 O O . GLY A 1 138 ? -1.244 14.509 -63.685 1.00 50.69 138 GLY A O 1
ATOM 1072 N N . ILE A 1 139 ? -1.902 16.292 -62.449 1.00 43.66 139 ILE A N 1
ATOM 1073 C CA . ILE A 1 139 ? -3.138 16.724 -63.128 1.00 43.66 139 ILE A CA 1
ATOM 1074 C C . ILE A 1 139 ? -2.917 18.185 -63.509 1.00 43.66 139 ILE A C 1
ATOM 1076 O O . ILE A 1 139 ? -2.474 18.942 -62.617 1.00 43.66 139 ILE A O 1
#

Secondary structure (DSSP, 8-state):
-PPPHHHHHHHHTT-S-HHHHHHHHHHHHH-HHHHHHHHHHHHHHHHHHHHHHHHT-TTHHHHHHHHHHHHHHHHHHHHHHHHHHHHHHHHHHHHHHHHHHHHHHHHHHHHS-S---HHHHHTT-----HHHHHHTS--

Foldseek 3Di:
DDDDLVNLVCLVVVVDDPVVNVVVVVVCVVDVVSVVSSVVSVVVVVVCVVCVVPQCPPCNVVVVVVVVVVVVVVVVVVVCVVVVVVVVVVVVVVVVVLVVQLVVQLVVVVVVPDDDDSVCSSVVHPPPDVVVVVVVVDD

Solvent-accessible surface area (backbone atoms only — not comparable to full-atom values): 8094 Å² total; per-residue (Å²): 134,86,84,51,71,67,58,56,52,36,51,76,68,67,72,49,58,70,71,59,47,54,54,50,50,54,55,30,74,72,30,73,67,53,39,53,50,50,50,52,54,52,50,52,52,47,54,51,58,60,42,58,79,64,67,68,46,89,62,43,69,58,55,51,51,52,53,50,52,67,54,52,62,69,56,53,59,60,56,50,60,58,47,49,56,55,50,52,53,50,52,53,50,51,52,52,50,52,52,50,51,21,52,51,34,41,57,56,46,63,76,48,90,59,96,53,56,76,67,40,28,35,69,68,50,76,70,82,53,72,66,65,62,52,67,76,60,72,122

Mean predicted aligned error: 19.04 Å

pLDDT: mean 76.19, std 14.08, range [43.66, 95.75]

Sequence (139 aa):
MSIDRDTMLRMLRAELPEEEAAAYRRAIDADPNLLAEYRSVQSMHGLLRESRAESFGPYFSERVMKKLAGSASSVRPSLYESMQWVFLRLATACVLVVIGLGAYNVLDSRESDLASTTIDAAFGLPSGDLDSLFYLQGI

Radius of gyration: 37.5 Å; Cα contacts (8 Å, |Δi|>4): 42; chains: 1; bounding box: 60×38×90 Å